Protein AF-A0A1T5BY21-F1 (afdb_monomer_lite)

Sequence (58 aa):
MGLFLLFQDASEIEKKMQEAPDSSYEIGIAIGTYLPFVVLVLIAYAFYYYSKKKKSRE

Radius of gyration: 17.29 Å; chains: 1; bounding box: 41×17×46 Å

pLDDT: mean 81.44, std 13.65, range [48.22, 96.81]

Secondary structure (DSSP, 8-state):
--GGGGS--HHHHHHHHHT-SSHHHHHHHHHHHHHHHHHHHHHHHHHHHHHHHHHT--

Foldseek 3Di:
DPPCVLPDDPVVLVVQCVPPPDPVSNVVSVCSNCVVVVVVVVVVVVVVVVVVVVVVVD

Structure (mmCIF, N/CA/C/O backbone):
data_AF-A0A1T5BY21-F1
#
_entry.id   AF-A0A1T5BY21-F1
#
loop_
_atom_site.group_PDB
_atom_site.id
_atom_site.type_symbol
_atom_site.label_atom_id
_atom_site.label_alt_id
_atom_site.label_comp_id
_atom_site.label_asym_id
_atom_site.label_entity_id
_atom_site.label_seq_id
_atom_site.pdbx_PDB_ins_code
_atom_site.Cartn_x
_atom_site.Cartn_y
_atom_site.Cartn_z
_atom_site.occupancy
_atom_site.B_iso_or_equiv
_atom_site.auth_seq_id
_atom_site.auth_comp_id
_atom_site.auth_asym_id
_atom_site.auth_atom_id
_ato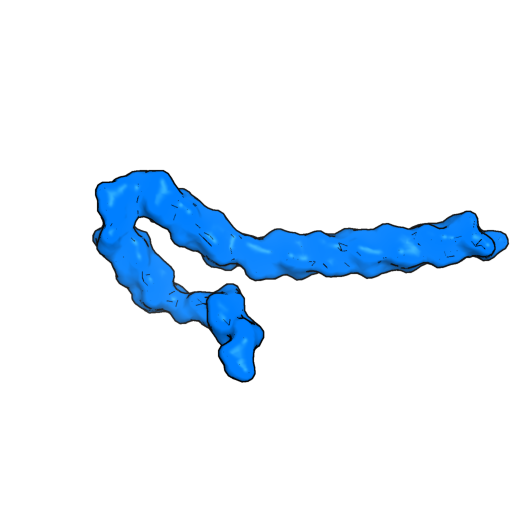m_site.pdbx_PDB_model_num
ATOM 1 N N . MET A 1 1 ? 9.884 -11.421 10.193 1.00 48.22 1 MET A N 1
ATOM 2 C CA . MET A 1 1 ? 10.464 -10.926 8.922 1.00 48.22 1 MET A CA 1
ATOM 3 C C . MET A 1 1 ? 9.387 -10.730 7.837 1.00 48.22 1 MET A C 1
ATOM 5 O O . MET A 1 1 ? 9.602 -11.121 6.706 1.00 48.22 1 MET A O 1
ATOM 9 N N . GLY A 1 2 ? 8.212 -10.157 8.146 1.00 57.38 2 GLY A N 1
ATOM 10 C CA . GLY A 1 2 ? 7.133 -9.966 7.148 1.00 57.38 2 GLY A CA 1
ATOM 11 C C . GLY A 1 2 ? 6.781 -8.501 6.874 1.00 57.38 2 GLY A C 1
ATOM 12 O O . GLY A 1 2 ? 6.403 -8.156 5.764 1.00 57.38 2 GLY A O 1
ATOM 13 N N . LEU A 1 3 ? 6.968 -7.622 7.866 1.00 54.47 3 LEU A N 1
ATOM 14 C CA . LEU A 1 3 ? 6.599 -6.206 7.764 1.00 54.47 3 LEU A CA 1
ATOM 15 C C . LEU A 1 3 ? 7.495 -5.402 6.804 1.00 54.47 3 LEU A C 1
ATOM 17 O O . LEU A 1 3 ? 7.051 -4.399 6.260 1.00 54.47 3 LEU A O 1
ATOM 21 N N . PHE A 1 4 ? 8.737 -5.847 6.588 1.00 56.03 4 PHE A N 1
ATOM 22 C CA . PHE A 1 4 ? 9.705 -5.162 5.724 1.00 56.03 4 PHE A CA 1
ATOM 23 C C . PHE A 1 4 ? 9.389 -5.339 4.229 1.00 56.03 4 PHE A C 1
ATOM 25 O O . PHE A 1 4 ? 9.693 -4.460 3.441 1.00 56.03 4 PHE A O 1
ATOM 32 N N . LEU A 1 5 ? 8.679 -6.409 3.838 1.00 58.28 5 LEU A N 1
ATOM 33 C CA . LEU A 1 5 ? 8.270 -6.637 2.441 1.00 58.28 5 LEU A CA 1
ATOM 34 C C . LEU A 1 5 ? 7.255 -5.602 1.926 1.00 58.28 5 LEU A C 1
ATOM 36 O O . LEU A 1 5 ? 7.056 -5.488 0.720 1.00 58.28 5 LEU A O 1
ATOM 40 N N . LEU A 1 6 ? 6.599 -4.869 2.832 1.00 59.22 6 LEU A N 1
ATOM 41 C CA . LEU A 1 6 ? 5.644 -3.812 2.490 1.00 59.22 6 LEU A CA 1
ATOM 42 C C . LEU A 1 6 ? 6.336 -2.495 2.116 1.00 59.22 6 LEU A C 1
ATOM 44 O O . LEU A 1 6 ? 5.719 -1.652 1.475 1.00 59.22 6 LEU A O 1
ATOM 48 N N . PHE A 1 7 ? 7.601 -2.325 2.502 1.00 63.69 7 PHE A N 1
ATOM 49 C CA . PHE A 1 7 ? 8.426 -1.176 2.151 1.00 63.69 7 PHE A CA 1
ATOM 50 C C . PHE A 1 7 ? 9.518 -1.662 1.204 1.00 63.69 7 PHE A C 1
ATOM 52 O O . PHE A 1 7 ? 10.617 -2.005 1.626 1.00 63.69 7 PHE A O 1
ATOM 59 N N . GLN A 1 8 ? 9.175 -1.764 -0.080 1.00 65.62 8 GLN A N 1
ATOM 60 C CA . GLN A 1 8 ? 10.154 -2.078 -1.117 1.00 65.62 8 GLN A CA 1
ATOM 61 C C . GLN A 1 8 ? 11.184 -0.947 -1.217 1.00 65.62 8 GLN A C 1
ATOM 63 O O . GLN A 1 8 ? 10.818 0.231 -1.192 1.00 65.62 8 GLN A O 1
ATOM 68 N N . ASP A 1 9 ? 12.460 -1.307 -1.349 1.00 73.75 9 ASP A N 1
ATOM 69 C CA . ASP A 1 9 ? 13.525 -0.339 -1.586 1.00 73.75 9 ASP A CA 1
ATOM 70 C C . ASP A 1 9 ? 13.278 0.389 -2.914 1.00 73.75 9 ASP A C 1
ATOM 72 O O . ASP A 1 9 ? 12.988 -0.229 -3.943 1.00 73.75 9 ASP A O 1
ATOM 76 N N . ALA A 1 10 ? 13.420 1.717 -2.909 1.00 73.00 10 ALA A N 1
ATOM 77 C CA . ALA A 1 10 ? 13.177 2.546 -4.093 1.00 73.00 10 ALA A CA 1
ATOM 78 C C . ALA A 1 10 ? 14.045 2.124 -5.295 1.00 73.00 10 ALA A C 1
ATOM 80 O O . ALA A 1 10 ? 13.594 2.171 -6.436 1.00 73.00 10 ALA A O 1
ATOM 81 N N . SER A 1 11 ? 15.259 1.631 -5.028 1.00 76.06 11 SER A N 1
ATOM 82 C CA . SER A 1 11 ? 16.177 1.108 -6.043 1.00 76.06 11 SER A CA 1
ATOM 83 C C . SER A 1 11 ? 15.701 -0.203 -6.682 1.00 76.06 11 SER A C 1
ATOM 85 O O . SER A 1 11 ? 16.044 -0.489 -7.827 1.00 76.06 11 SER A O 1
ATOM 87 N N . GLU A 1 12 ? 14.913 -1.012 -5.971 1.00 81.38 12 GLU A N 1
ATOM 88 C CA . GLU A 1 12 ? 14.349 -2.256 -6.497 1.00 81.38 12 GLU A CA 1
ATOM 89 C C . GLU A 1 12 ? 13.099 -1.982 -7.345 1.00 81.38 12 GLU A C 1
ATOM 91 O O . GLU A 1 12 ? 12.896 -2.624 -8.376 1.00 81.38 12 GLU A O 1
ATOM 96 N N . ILE A 1 13 ? 12.292 -0.989 -6.954 1.00 82.12 13 ILE A N 1
ATOM 97 C CA . ILE A 1 13 ? 11.143 -0.511 -7.739 1.00 82.12 13 ILE A CA 1
ATOM 98 C C . ILE A 1 13 ? 11.615 0.075 -9.075 1.00 82.12 13 ILE A C 1
ATOM 100 O O . ILE A 1 13 ? 11.053 -0.254 -10.116 1.00 82.12 13 ILE A O 1
ATOM 104 N N . GLU A 1 14 ? 12.672 0.890 -9.060 1.00 81.88 14 GLU A N 1
ATOM 105 C CA . GLU A 1 14 ? 13.225 1.506 -10.271 1.00 81.88 14 GLU A CA 1
ATOM 106 C C . GLU A 1 14 ? 13.722 0.457 -11.276 1.00 81.88 14 GLU A C 1
ATOM 108 O O . GLU A 1 14 ? 13.411 0.543 -12.463 1.00 81.88 14 GLU A O 1
ATOM 113 N N . LYS A 1 15 ? 14.403 -0.595 -10.802 1.00 84.25 15 LYS A N 1
ATOM 114 C CA . LYS A 1 15 ? 14.792 -1.732 -11.653 1.00 84.25 15 LYS A CA 1
ATOM 115 C C . LYS A 1 15 ? 13.582 -2.449 -12.244 1.00 84.25 15 LYS A C 1
ATOM 117 O O . LYS A 1 15 ? 13.561 -2.718 -13.438 1.00 84.25 15 LYS A O 1
ATOM 122 N N . LYS A 1 16 ? 12.549 -2.708 -11.434 1.00 83.00 16 LYS A N 1
ATOM 123 C CA . LYS A 1 16 ? 11.314 -3.360 -11.902 1.00 83.00 16 LYS A CA 1
ATOM 124 C C . LYS A 1 16 ? 10.550 -2.514 -12.920 1.00 83.00 16 LYS A C 1
ATOM 126 O O . LYS A 1 16 ? 9.930 -3.085 -13.807 1.00 83.00 16 LYS A O 1
ATOM 131 N N . MET A 1 17 ? 10.599 -1.187 -12.802 1.00 83.25 17 MET A N 1
ATOM 132 C CA . MET A 1 17 ? 10.045 -0.271 -13.802 1.00 83.25 17 MET A CA 1
ATOM 133 C C . MET A 1 17 ? 10.853 -0.299 -15.104 1.00 83.25 17 MET A C 1
ATOM 135 O O . MET A 1 17 ? 10.262 -0.349 -16.171 1.00 83.25 17 MET A O 1
ATOM 139 N N . GLN A 1 18 ? 12.188 -0.309 -15.040 1.00 84.56 18 GLN A N 1
ATOM 140 C CA . GLN A 1 18 ? 13.038 -0.363 -16.240 1.00 84.56 18 GLN A CA 1
ATOM 141 C C . GLN A 1 18 ? 12.965 -1.704 -16.981 1.00 84.56 18 GLN A C 1
ATOM 143 O O . GLN A 1 18 ? 13.100 -1.745 -18.200 1.00 84.56 18 GLN A O 1
ATOM 148 N N . GLU A 1 19 ? 12.760 -2.797 -16.250 1.00 88.06 19 GLU A N 1
ATOM 149 C CA . GLU A 1 19 ? 12.609 -4.148 -16.801 1.00 88.06 19 GLU A CA 1
ATOM 150 C C . GLU A 1 19 ? 11.148 -4.487 -17.150 1.00 88.06 19 GLU A C 1
ATOM 152 O O . GLU A 1 19 ? 10.847 -5.626 -17.516 1.00 88.06 19 GLU A O 1
ATOM 157 N N . ALA A 1 20 ? 10.225 -3.524 -17.030 1.00 87.38 20 ALA A N 1
ATOM 158 C CA . ALA A 1 20 ? 8.816 -3.746 -17.301 1.00 87.38 20 ALA A CA 1
ATOM 159 C C . ALA A 1 20 ? 8.587 -4.080 -18.792 1.00 87.38 20 ALA A C 1
ATOM 161 O O . ALA A 1 20 ? 8.976 -3.306 -19.667 1.00 87.38 20 ALA A O 1
ATOM 162 N N . PRO A 1 21 ? 7.942 -5.217 -19.111 1.00 82.31 21 PRO A N 1
ATOM 163 C CA . PRO A 1 21 ? 7.735 -5.647 -20.494 1.00 82.31 21 PRO A CA 1
ATOM 164 C C . PRO A 1 21 ? 6.617 -4.872 -21.204 1.00 82.31 21 PRO A C 1
ATOM 166 O O . PRO A 1 21 ? 6.571 -4.839 -22.434 1.00 82.31 21 PRO A O 1
ATOM 169 N N . ASP A 1 22 ? 5.702 -4.275 -20.441 1.00 89.88 22 ASP A N 1
ATOM 170 C CA . ASP A 1 22 ? 4.563 -3.524 -20.944 1.00 89.88 22 ASP A CA 1
ATOM 171 C C . ASP A 1 22 ? 4.086 -2.477 -19.924 1.00 89.88 22 ASP A C 1
ATOM 173 O O . ASP A 1 22 ? 4.422 -2.511 -18.737 1.00 89.88 22 ASP A O 1
ATOM 177 N N . SER A 1 23 ? 3.249 -1.552 -20.395 1.00 87.50 23 SER A N 1
ATOM 178 C CA . SER A 1 23 ? 2.694 -0.474 -19.573 1.00 87.50 23 SER A CA 1
ATOM 179 C C . SER A 1 23 ? 1.736 -0.962 -18.482 1.00 87.50 23 SER A C 1
ATOM 181 O O . SER A 1 23 ? 1.53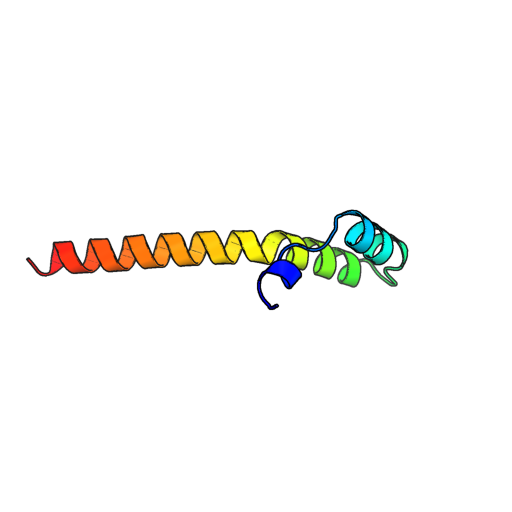4 -0.273 -17.486 1.00 87.50 23 SER A O 1
ATOM 183 N N . SER A 1 24 ? 1.136 -2.147 -18.630 1.00 88.50 24 SER A N 1
ATOM 184 C CA . SER A 1 24 ? 0.225 -2.702 -17.620 1.00 88.50 24 SER A CA 1
ATOM 185 C C . SER A 1 24 ? 0.998 -3.204 -16.401 1.00 88.50 24 SER A C 1
ATOM 187 O O . SER A 1 24 ? 0.535 -3.054 -15.268 1.00 88.50 24 SER A O 1
ATOM 189 N N . TYR A 1 25 ? 2.195 -3.747 -16.615 1.00 87.06 25 TYR A N 1
ATOM 190 C CA . TYR A 1 25 ? 3.102 -4.166 -15.558 1.00 87.06 25 TYR A CA 1
ATOM 191 C C . TYR A 1 25 ? 3.645 -2.970 -14.761 1.00 87.06 25 TYR A C 1
ATOM 193 O O . TYR A 1 25 ? 3.639 -3.014 -13.530 1.00 87.06 25 TYR A O 1
ATOM 201 N N . GLU A 1 26 ? 4.009 -1.865 -15.424 1.00 87.44 26 GLU A N 1
ATOM 202 C CA . GLU A 1 26 ? 4.391 -0.607 -14.754 1.00 87.44 26 GLU A CA 1
ATOM 203 C C . GLU A 1 26 ? 3.275 -0.073 -13.845 1.00 87.44 26 GLU A C 1
ATOM 205 O O . GLU A 1 26 ? 3.518 0.304 -12.696 1.00 87.44 26 GLU A O 1
ATOM 210 N N . ILE A 1 27 ? 2.029 -0.097 -14.331 1.00 89.44 27 ILE A N 1
ATOM 211 C CA . ILE A 1 27 ? 0.854 0.297 -13.544 1.00 89.44 27 ILE A CA 1
ATOM 212 C C . ILE A 1 27 ? 0.692 -0.627 -12.330 1.00 89.44 27 ILE A C 1
ATOM 214 O O . ILE A 1 27 ? 0.412 -0.155 -11.227 1.00 89.44 27 ILE A O 1
ATOM 218 N N . GLY A 1 28 ? 0.910 -1.933 -12.505 1.00 88.94 28 GLY A N 1
ATOM 219 C CA . GLY A 1 28 ? 0.906 -2.906 -11.413 1.00 88.94 28 GLY A CA 1
ATOM 220 C C . GLY A 1 28 ? 1.950 -2.598 -10.337 1.00 88.94 28 GLY A C 1
ATOM 221 O O . GLY A 1 28 ? 1.628 -2.644 -9.148 1.00 88.94 28 GLY A O 1
ATOM 222 N N . ILE A 1 29 ? 3.169 -2.221 -10.738 1.00 88.44 29 ILE A N 1
ATOM 223 C CA . ILE A 1 29 ? 4.236 -1.799 -9.818 1.00 88.44 29 ILE A CA 1
ATOM 224 C C . ILE A 1 29 ? 3.812 -0.541 -9.057 1.00 88.44 29 ILE A C 1
ATOM 226 O O . ILE A 1 29 ? 3.848 -0.537 -7.827 1.00 88.44 29 ILE A O 1
ATOM 230 N N . ALA A 1 30 ? 3.343 0.490 -9.764 1.00 87.62 30 ALA A N 1
ATOM 231 C CA . ALA A 1 30 ? 2.920 1.746 -9.152 1.00 87.62 30 ALA A CA 1
ATOM 232 C C . ALA A 1 30 ? 1.792 1.532 -8.127 1.00 87.62 30 ALA A C 1
ATOM 234 O O . ALA A 1 30 ? 1.873 2.008 -6.994 1.00 87.62 30 ALA A O 1
ATOM 235 N N . ILE A 1 31 ? 0.760 0.761 -8.485 1.00 89.06 31 ILE A N 1
ATOM 236 C CA . ILE A 1 31 ? -0.341 0.415 -7.574 1.00 89.06 31 ILE A CA 1
ATOM 237 C C . ILE A 1 31 ? 0.184 -0.375 -6.368 1.00 89.06 31 ILE A C 1
ATOM 239 O O . ILE A 1 31 ? -0.207 -0.090 -5.234 1.00 89.06 31 ILE A O 1
ATOM 243 N N . GLY A 1 32 ? 1.088 -1.333 -6.594 1.00 86.50 32 GLY A N 1
ATOM 244 C C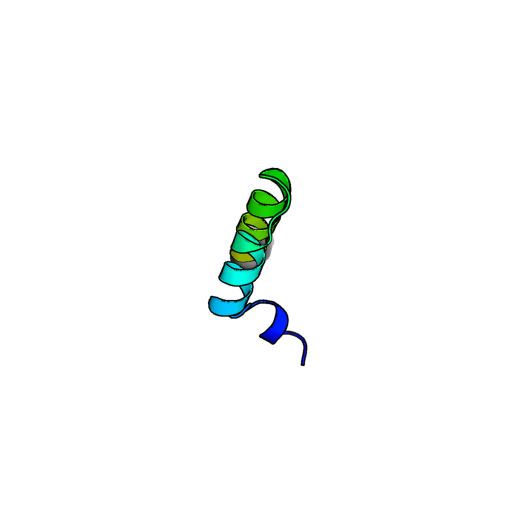A . GLY A 1 32 ? 1.729 -2.115 -5.540 1.00 86.50 32 GLY A CA 1
ATOM 245 C C . GLY A 1 32 ? 2.461 -1.244 -4.517 1.00 86.50 32 GLY A C 1
ATOM 246 O O . GLY A 1 32 ? 2.324 -1.478 -3.317 1.00 86.50 32 GLY A O 1
ATOM 247 N N . THR A 1 33 ? 3.156 -0.194 -4.965 1.00 85.56 33 THR A N 1
ATOM 248 C CA . THR A 1 33 ? 3.853 0.762 -4.090 1.00 85.56 33 THR A CA 1
ATOM 249 C C . THR A 1 33 ? 2.893 1.574 -3.214 1.00 85.56 33 THR A C 1
ATOM 251 O O . THR A 1 33 ? 3.206 1.854 -2.057 1.00 85.56 33 THR A O 1
ATOM 254 N N . TYR A 1 34 ? 1.708 1.935 -3.716 1.00 87.62 34 TYR A N 1
ATOM 255 C CA . TYR A 1 34 ? 0.714 2.692 -2.939 1.00 87.62 34 TYR A CA 1
ATOM 256 C C . TYR A 1 34 ? -0.191 1.815 -2.059 1.00 87.62 34 TYR A C 1
ATOM 258 O O . TYR A 1 34 ? -0.820 2.322 -1.126 1.00 87.62 34 TYR A O 1
ATOM 266 N N . LEU A 1 35 ? -0.245 0.503 -2.305 1.00 89.50 35 LEU A N 1
ATOM 267 C CA . LEU A 1 35 ? -1.098 -0.440 -1.577 1.00 89.50 35 LEU A CA 1
ATOM 268 C C . LEU A 1 35 ? -0.939 -0.383 -0.039 1.00 89.50 35 LEU A C 1
ATOM 270 O O . LEU A 1 35 ? -1.967 -0.366 0.646 1.00 89.50 35 LEU A O 1
ATOM 274 N N . PRO A 1 36 ? 0.277 -0.278 0.545 1.00 87.44 36 PRO A N 1
ATOM 275 C CA . PRO A 1 36 ? 0.446 -0.155 1.995 1.00 87.44 36 PRO A CA 1
ATOM 276 C C . PRO A 1 36 ? -0.275 1.065 2.583 1.00 87.44 36 PRO A C 1
ATOM 278 O O . PRO A 1 36 ? -0.868 0.975 3.658 1.00 87.44 36 PRO A O 1
ATOM 281 N N . PHE A 1 37 ? -0.299 2.193 1.868 1.00 89.69 37 PHE A N 1
ATOM 282 C CA . PHE A 1 37 ? -1.008 3.397 2.309 1.00 89.69 37 PHE A CA 1
ATOM 283 C C . PHE A 1 37 ? -2.524 3.195 2.305 1.00 89.69 37 PHE A C 1
ATOM 285 O O . PHE A 1 37 ? -3.201 3.592 3.254 1.00 89.69 37 PHE A O 1
ATOM 292 N N . VAL A 1 38 ? -3.060 2.525 1.280 1.00 93.50 38 VAL A N 1
ATOM 293 C CA . VAL A 1 38 ? -4.489 2.180 1.211 1.00 93.50 38 VAL A CA 1
ATOM 294 C C . VAL A 1 38 ? -4.887 1.300 2.397 1.00 93.50 38 VAL A C 1
ATOM 296 O O . VAL A 1 38 ? -5.911 1.548 3.033 1.00 93.50 38 VAL A O 1
ATOM 299 N N . VAL A 1 39 ? -4.051 0.321 2.755 1.00 93.88 39 VAL A N 1
ATOM 300 C CA . VAL A 1 39 ? -4.277 -0.534 3.930 1.00 93.88 39 VAL A CA 1
ATOM 301 C C . VAL A 1 39 ? -4.334 0.294 5.217 1.00 93.88 39 VAL A C 1
ATOM 303 O O . VAL A 1 39 ? -5.249 0.103 6.018 1.00 93.88 39 VAL A O 1
ATOM 306 N N . LEU A 1 40 ? -3.425 1.254 5.408 1.00 93.75 40 LEU A N 1
ATOM 307 C CA . LEU A 1 40 ? -3.451 2.144 6.576 1.00 93.75 40 LEU A CA 1
ATOM 308 C C . LEU A 1 40 ? -4.737 2.981 6.644 1.00 93.75 40 LEU A C 1
ATOM 310 O O . LEU A 1 40 ? -5.328 3.108 7.717 1.00 93.75 40 LEU A O 1
ATOM 314 N N . VAL A 1 41 ? -5.207 3.505 5.508 1.00 96.31 41 VAL A N 1
ATOM 315 C CA . VAL A 1 41 ? -6.473 4.255 5.429 1.00 96.31 41 VAL A CA 1
ATOM 316 C C . VAL A 1 41 ? -7.663 3.370 5.803 1.00 96.31 41 VAL A C 1
ATOM 318 O O . VAL A 1 41 ? -8.522 3.794 6.578 1.00 96.31 41 VAL A O 1
ATOM 321 N N . LEU A 1 42 ? -7.707 2.129 5.314 1.00 96.81 42 LEU A N 1
ATOM 322 C CA . LEU A 1 42 ? -8.762 1.172 5.658 1.00 96.81 42 LEU A CA 1
ATOM 323 C C . LEU A 1 42 ? -8.754 0.824 7.149 1.00 96.81 42 LEU A C 1
ATOM 325 O O . LEU A 1 42 ? -9.815 0.775 7.771 1.00 96.81 42 LEU A O 1
ATOM 329 N N . ILE A 1 43 ? -7.572 0.635 7.739 1.00 96.56 43 ILE A N 1
ATOM 330 C CA . ILE A 1 43 ? -7.418 0.396 9.178 1.00 96.56 43 ILE A CA 1
ATOM 331 C C . ILE A 1 43 ? -7.931 1.603 9.977 1.00 96.56 43 ILE A C 1
ATOM 333 O O . ILE A 1 43 ? -8.726 1.436 10.904 1.00 96.56 43 ILE A O 1
ATOM 337 N N . ALA A 1 44 ? -7.542 2.824 9.601 1.00 96.62 44 ALA A N 1
ATOM 338 C CA . ALA A 1 44 ? -8.026 4.045 10.244 1.00 96.62 44 ALA A CA 1
ATOM 339 C C . ALA A 1 44 ? -9.555 4.182 10.137 1.00 96.62 44 ALA A C 1
ATOM 341 O O . ALA A 1 44 ? -10.228 4.492 11.124 1.00 96.62 44 ALA A O 1
ATOM 342 N N . TYR A 1 45 ? -10.122 3.884 8.964 1.00 96.38 45 TYR A N 1
ATOM 343 C CA . TYR A 1 45 ? -11.567 3.872 8.760 1.00 96.38 45 TYR A CA 1
ATOM 344 C C . TYR A 1 45 ? -12.263 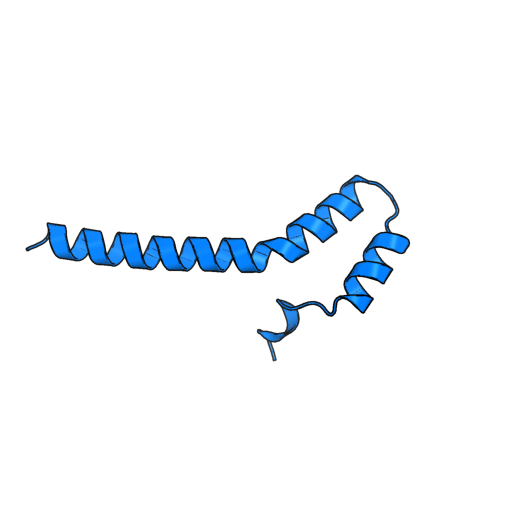2.814 9.625 1.00 96.38 45 TYR A C 1
ATOM 346 O O . TYR A 1 45 ? -13.297 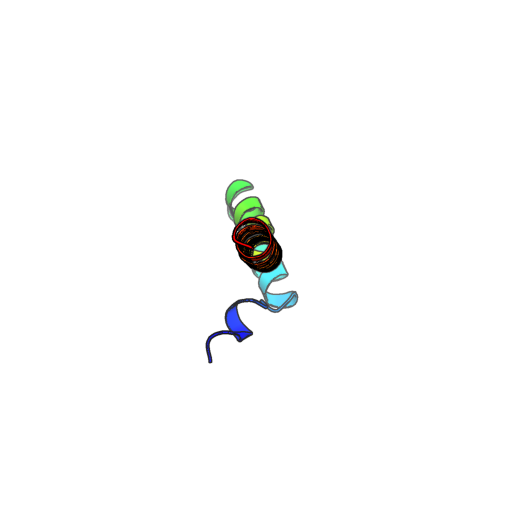3.100 10.230 1.00 96.38 45 TYR A O 1
ATOM 354 N N . ALA A 1 46 ? -11.688 1.615 9.749 1.00 96.06 46 ALA A N 1
ATOM 355 C CA . ALA A 1 46 ? -12.219 0.561 10.607 1.00 96.06 46 ALA A CA 1
ATOM 356 C C . ALA A 1 46 ? -12.241 0.992 12.083 1.00 96.06 46 ALA A C 1
ATOM 358 O O . ALA A 1 46 ? -13.256 0.805 12.759 1.00 96.06 46 ALA A O 1
ATOM 359 N N . PHE A 1 47 ? -11.176 1.639 12.569 1.00 95.94 47 PHE A N 1
ATOM 360 C CA . PHE A 1 47 ? -11.138 2.203 13.921 1.00 95.94 47 PHE A CA 1
ATOM 361 C C . PHE A 1 47 ? -12.184 3.304 14.127 1.00 95.94 47 PHE A C 1
ATOM 363 O O . PHE A 1 47 ? -12.885 3.299 15.146 1.00 95.94 47 PHE A O 1
ATOM 370 N N . TYR A 1 48 ? -12.337 4.217 13.162 1.00 95.12 48 TYR A N 1
ATOM 371 C C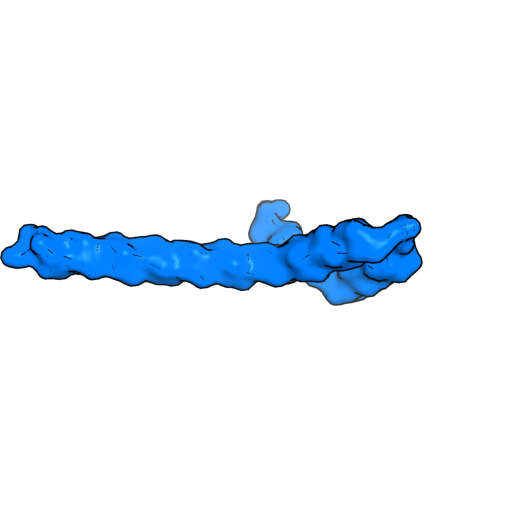A . TYR A 1 48 ? -13.379 5.246 13.188 1.00 95.12 48 TYR A CA 1
ATOM 372 C C . TYR A 1 48 ? -14.779 4.623 13.244 1.00 95.12 48 TYR A C 1
ATOM 374 O O . TYR A 1 48 ? -15.590 4.977 14.103 1.00 95.12 48 TYR A O 1
ATOM 382 N N . TYR A 1 49 ? -15.055 3.658 12.365 1.00 94.06 49 TYR A N 1
ATOM 383 C CA . TYR A 1 49 ? -16.340 2.973 12.287 1.00 94.06 49 TYR A CA 1
ATOM 384 C C . TYR A 1 49 ? -16.667 2.225 13.585 1.00 94.06 49 TYR A C 1
ATOM 386 O O . TYR A 1 49 ? -17.772 2.365 14.117 1.00 94.06 49 TYR A O 1
ATOM 394 N N . TYR A 1 50 ? -15.706 1.482 14.141 1.00 92.31 50 TYR A N 1
ATOM 395 C CA . TYR A 1 50 ? -15.879 0.763 15.403 1.00 92.31 50 TYR A CA 1
ATOM 396 C C . TYR A 1 50 ? -16.166 1.719 16.570 1.00 92.31 50 TYR A C 1
ATOM 398 O O . TYR A 1 50 ? -17.113 1.513 17.333 1.00 92.31 50 TYR A O 1
ATOM 406 N N . SER A 1 51 ? -15.407 2.814 16.661 1.00 90.50 51 SER A N 1
ATOM 407 C CA . SER A 1 51 ? -15.581 3.837 17.699 1.00 90.50 51 SER A CA 1
ATOM 408 C C . SER A 1 51 ? -16.937 4.539 17.589 1.00 90.50 51 SER A C 1
ATOM 410 O O . SER A 1 51 ? -17.628 4.735 18.589 1.00 90.50 51 SER A O 1
ATOM 412 N N . LYS A 1 52 ? -17.376 4.854 16.364 1.00 85.31 52 LYS A N 1
ATOM 413 C CA . LYS A 1 52 ? -18.691 5.449 16.101 1.00 85.31 52 LYS A CA 1
ATOM 414 C C . LYS A 1 52 ? -19.835 4.495 16.455 1.00 85.31 52 LYS A C 1
ATOM 416 O O . LYS A 1 52 ? -20.822 4.921 17.050 1.00 85.31 52 LYS A O 1
ATOM 421 N N . LYS A 1 53 ? -19.697 3.202 16.145 1.00 77.62 53 LYS A N 1
ATOM 422 C CA . LYS A 1 53 ? -20.689 2.171 16.489 1.00 77.62 53 LYS A CA 1
ATOM 423 C C . LYS A 1 53 ? -20.822 1.975 18.000 1.00 77.62 53 LYS A C 1
ATOM 425 O O . LYS A 1 53 ? -21.929 1.720 18.463 1.00 77.62 53 LYS A O 1
ATOM 430 N N . LYS A 1 54 ? -19.734 2.128 18.764 1.00 68.50 54 LYS A N 1
ATOM 431 C CA . LYS A 1 54 ? -19.770 2.105 20.235 1.00 68.50 54 LYS A CA 1
ATOM 432 C C . LYS A 1 54 ? -20.568 3.288 20.798 1.00 68.50 54 LYS A C 1
ATOM 434 O O . LYS A 1 54 ? -21.456 3.064 21.606 1.00 68.50 54 LYS A O 1
ATOM 439 N N . LYS A 1 55 ? -20.330 4.508 20.300 1.00 63.66 55 LYS A N 1
ATOM 440 C CA . LYS A 1 55 ? -21.054 5.726 20.723 1.00 63.66 55 LYS A CA 1
ATOM 441 C C . LYS A 1 55 ? -22.554 5.708 20.397 1.00 63.66 55 LYS A C 1
ATOM 443 O O . LYS A 1 55 ? -23.321 6.400 21.040 1.00 63.66 55 LYS A O 1
ATOM 448 N N . SER A 1 56 ? -22.971 4.942 19.389 1.00 59.22 56 SER A N 1
ATOM 449 C CA . SER A 1 56 ? -24.386 4.786 19.022 1.00 59.22 56 SER A CA 1
ATOM 450 C C . SER A 1 56 ? -25.128 3.712 19.837 1.00 59.22 56 SER A C 1
ATOM 452 O O . SER A 1 56 ? -26.319 3.520 19.607 1.00 59.22 56 SER A O 1
ATOM 454 N N . ARG A 1 57 ? -24.431 2.948 20.691 1.00 57.31 57 ARG A N 1
ATOM 455 C CA . ARG A 1 57 ? -25.008 1.884 21.536 1.00 57.31 57 ARG A CA 1
ATOM 456 C C . ARG A 1 57 ? -25.123 2.273 23.018 1.00 57.31 57 ARG A C 1
ATOM 458 O O . ARG A 1 57 ? -25.606 1.452 23.792 1.00 57.31 57 ARG A O 1
ATOM 465 N N . GLU A 1 58 ? -24.672 3.471 23.380 1.00 49.78 58 GLU A N 1
ATOM 466 C CA . GLU A 1 58 ? -24.995 4.169 24.636 1.00 49.78 58 GLU A CA 1
ATOM 467 C C . GLU A 1 58 ? -26.171 5.117 24.380 1.00 49.78 58 GLU A C 1
ATOM 469 O O . GLU A 1 58 ? -27.029 5.231 25.279 1.00 49.78 58 GLU A O 1
#

Organism: NCBI:txid561365